Protein AF-A0AAV3Z1M2-F1 (afdb_monomer_lite)

Secondary structure (DSSP, 8-state):
-EE-TT-SSEEEEGGG--GGGEEEEE--EE-TTS-EE-PEEEEEEEE-SS-EEEEEEEEETT-SSSEEE-S-TTSPPTTS----

Structure (mmCIF, N/CA/C/O backbone):
data_AF-A0AAV3Z1M2-F1
#
_entry.id   AF-A0AAV3Z1M2-F1
#
loop_
_atom_site.group_PDB
_atom_site.id
_atom_site.type_symbol
_atom_site.label_atom_id
_atom_site.label_alt_id
_atom_site.label_comp_id
_atom_site.label_asym_id
_atom_site.label_entity_id
_atom_site.label_seq_id
_atom_site.pdbx_PDB_ins_code
_atom_site.Cartn_x
_atom_site.Cartn_y
_atom_site.Cartn_z
_atom_site.occupancy
_atom_site.B_iso_or_equiv
_atom_site.auth_seq_id
_atom_site.auth_comp_id
_atom_site.auth_asym_id
_atom_site.auth_atom_id
_atom_site.pdbx_PDB_model_num
ATOM 1 N N . MET A 1 1 ? 6.107 -8.392 0.013 1.00 82.50 1 MET A N 1
ATOM 2 C CA . MET A 1 1 ? 5.755 -7.385 -1.010 1.00 82.50 1 MET A CA 1
ATOM 3 C C . MET A 1 1 ? 5.202 -8.097 -2.233 1.00 82.50 1 MET A C 1
ATOM 5 O O . MET A 1 1 ? 5.811 -9.073 -2.658 1.00 82.50 1 MET A O 1
ATOM 9 N N . LEU A 1 2 ? 4.094 -7.609 -2.785 1.00 89.50 2 LEU A N 1
ATOM 10 C CA . LEU A 1 2 ? 3.513 -8.055 -4.053 1.00 89.50 2 LEU A CA 1
ATOM 11 C C . LEU A 1 2 ? 3.568 -6.914 -5.080 1.00 89.50 2 LEU A C 1
ATOM 13 O O . LEU A 1 2 ? 3.273 -5.775 -4.730 1.00 89.50 2 LEU A O 1
ATOM 17 N N . ARG A 1 3 ? 3.919 -7.208 -6.337 1.00 86.62 3 ARG A N 1
ATOM 18 C CA . ARG A 1 3 ? 3.704 -6.292 -7.470 1.00 86.62 3 ARG A CA 1
ATOM 19 C C . ARG A 1 3 ? 2.379 -6.652 -8.126 1.00 86.62 3 ARG A C 1
ATOM 21 O O . ARG A 1 3 ? 2.201 -7.803 -8.515 1.00 86.62 3 ARG A O 1
ATOM 28 N N . ASP A 1 4 ? 1.486 -5.682 -8.253 1.00 87.69 4 ASP A N 1
ATOM 29 C CA . ASP A 1 4 ? 0.167 -5.883 -8.845 1.00 87.69 4 ASP A CA 1
ATOM 30 C C . ASP A 1 4 ? -0.122 -4.805 -9.889 1.00 87.69 4 ASP A C 1
ATOM 32 O O . ASP A 1 4 ? -0.552 -3.702 -9.571 1.00 87.69 4 ASP A O 1
ATOM 36 N N . THR A 1 5 ? 0.080 -5.132 -11.165 1.00 83.94 5 THR A N 1
ATOM 37 C CA . THR A 1 5 ? -0.216 -4.222 -12.284 1.00 83.94 5 THR A CA 1
ATOM 38 C C . THR A 1 5 ? -1.702 -3.884 -12.426 1.00 83.94 5 THR A C 1
ATOM 40 O O . THR A 1 5 ? -2.042 -3.008 -13.217 1.00 83.94 5 THR A O 1
ATOM 43 N N . GLY A 1 6 ? -2.594 -4.592 -11.724 1.00 85.00 6 GLY A N 1
ATOM 44 C CA . GLY A 1 6 ? -4.020 -4.277 -11.652 1.00 85.00 6 GLY A CA 1
ATOM 45 C C . GLY A 1 6 ? -4.367 -3.202 -10.617 1.00 85.00 6 GLY A C 1
ATOM 46 O O . GLY A 1 6 ? -5.503 -2.734 -10.597 1.00 85.00 6 GLY A O 1
ATOM 47 N N . CYS A 1 7 ? -3.410 -2.794 -9.779 1.00 86.94 7 CYS A N 1
ATOM 48 C CA . CYS A 1 7 ? -3.555 -1.729 -8.793 1.00 86.94 7 CYS A CA 1
ATOM 49 C C . CYS A 1 7 ? -2.846 -0.451 -9.280 1.00 86.94 7 CYS A C 1
ATOM 51 O O . CYS A 1 7 ? -1.783 -0.529 -9.891 1.00 86.94 7 CYS A O 1
ATOM 53 N N . GLU A 1 8 ? -3.392 0.735 -9.002 1.00 85.19 8 GLU A N 1
ATOM 54 C CA . GLU A 1 8 ? -2.783 2.021 -9.405 1.00 85.19 8 GLU A CA 1
ATOM 55 C C . GLU A 1 8 ? -1.924 2.679 -8.308 1.00 85.19 8 GLU A C 1
ATOM 57 O O . GLU A 1 8 ? -1.219 3.644 -8.581 1.00 85.19 8 GLU A O 1
ATOM 62 N N . GLY A 1 9 ? -1.936 2.169 -7.073 1.00 87.81 9 GLY A N 1
ATOM 63 C CA . GLY A 1 9 ? -1.258 2.800 -5.932 1.00 87.81 9 GLY A CA 1
ATOM 64 C C . GLY A 1 9 ? -0.471 1.825 -5.064 1.00 87.81 9 GLY A C 1
ATOM 65 O O . GLY A 1 9 ? -0.316 0.653 -5.407 1.00 87.81 9 GLY A O 1
ATOM 66 N N . ILE A 1 10 ? 0.028 2.307 -3.925 1.00 91.88 10 ILE A N 1
ATOM 67 C CA . ILE A 1 10 ? 0.603 1.447 -2.890 1.00 91.88 10 ILE A CA 1
ATOM 68 C C . ILE A 1 10 ? -0.465 1.195 -1.829 1.00 91.88 10 ILE A C 1
ATOM 70 O O . ILE A 1 10 ? -1.173 2.103 -1.390 1.00 91.88 10 ILE A O 1
ATOM 74 N N . VAL A 1 11 ? -0.574 -0.063 -1.420 1.00 93.69 11 VAL A N 1
ATOM 75 C CA . VAL A 1 11 ? -1.415 -0.485 -0.301 1.00 93.69 11 VAL A CA 1
ATOM 76 C C . VAL A 1 11 ? -0.524 -1.108 0.757 1.00 93.69 11 VAL A C 1
ATOM 78 O O . VAL A 1 11 ? 0.337 -1.933 0.446 1.00 93.69 11 VAL A O 1
ATOM 81 N N . VAL A 1 12 ? -0.755 -0.733 2.007 1.00 95.06 12 VAL A N 1
ATOM 82 C CA . VAL A 1 12 ? -0.046 -1.233 3.180 1.00 95.06 12 VAL A CA 1
ATOM 83 C C . VAL A 1 12 ? -1.036 -1.970 4.069 1.00 95.06 12 VAL A C 1
ATOM 85 O O . VAL A 1 12 ? -2.167 -1.520 4.263 1.00 95.06 12 VAL A O 1
ATOM 88 N N . CYS A 1 13 ? -0.611 -3.111 4.603 1.00 94.69 13 CYS A N 1
ATOM 89 C CA . CYS A 1 13 ? -1.385 -3.850 5.586 1.00 94.69 13 CYS A CA 1
ATOM 90 C C . CYS A 1 13 ? -1.461 -3.068 6.905 1.00 94.69 13 CYS A C 1
ATOM 92 O O . CYS A 1 13 ? -0.433 -2.653 7.440 1.00 94.69 13 CYS A O 1
ATOM 94 N N . GLU A 1 14 ? -2.667 -2.929 7.456 1.00 94.12 14 GLU A N 1
ATOM 95 C CA . GLU A 1 14 ? -2.916 -2.228 8.724 1.00 94.12 14 GLU A CA 1
ATOM 96 C C . GLU A 1 14 ? -2.090 -2.774 9.896 1.00 94.12 14 GLU A C 1
ATOM 98 O O . GLU A 1 14 ? -1.635 -2.010 10.738 1.00 94.12 14 GLU A O 1
ATOM 103 N N . GLY A 1 15 ? -1.782 -4.077 9.910 1.00 92.06 15 GLY A N 1
ATOM 104 C CA . GLY A 1 15 ? -0.927 -4.683 10.939 1.00 92.06 15 GLY A CA 1
ATOM 105 C C . GLY A 1 15 ? 0.511 -4.141 10.992 1.00 92.06 15 GLY A C 1
ATOM 106 O O . GLY A 1 15 ? 1.247 -4.470 11.920 1.00 92.06 15 GLY A O 1
ATOM 107 N N . LEU A 1 16 ? 0.920 -3.332 10.008 1.00 90.62 16 LEU A N 1
ATOM 108 C CA . LEU A 1 16 ? 2.226 -2.667 9.929 1.00 90.62 16 LEU A CA 1
ATOM 109 C C . LEU A 1 16 ? 2.147 -1.153 10.165 1.00 90.62 16 LEU A C 1
ATOM 111 O O . LEU A 1 16 ? 3.154 -0.460 10.008 1.00 90.62 16 LEU A O 1
ATOM 115 N N . VAL A 1 17 ? 0.963 -0.641 10.496 1.00 94.88 17 VAL A N 1
ATOM 116 C CA . VAL A 1 17 ? 0.685 0.783 10.655 1.00 94.88 17 VAL A CA 1
ATOM 117 C C . VAL A 1 17 ? 0.259 1.042 12.095 1.00 94.88 17 VAL A C 1
ATOM 119 O O . VAL A 1 17 ? -0.706 0.470 12.592 1.00 94.88 17 VAL A O 1
ATOM 122 N N . GLU A 1 18 ? 0.980 1.922 12.782 1.00 95.81 18 GLU A N 1
ATOM 123 C CA . GLU A 1 18 ? 0.562 2.424 14.089 1.00 95.81 18 GLU A CA 1
ATOM 124 C C . GLU A 1 18 ? -0.539 3.481 13.932 1.00 95.81 18 GLU A C 1
ATOM 126 O O . GLU A 1 18 ? -0.556 4.237 12.962 1.00 95.81 18 GLU A O 1
ATOM 131 N N . GLU A 1 19 ? -1.418 3.612 14.927 1.00 95.44 19 GLU A N 1
ATOM 132 C CA . GLU A 1 19 ? -2.526 4.583 14.903 1.00 95.44 19 GLU A CA 1
ATOM 133 C C . GLU A 1 19 ? -2.040 6.025 14.667 1.00 95.44 19 GLU A C 1
ATOM 135 O O . GLU A 1 19 ? -2.657 6.788 13.932 1.00 95.44 19 GLU A O 1
ATOM 140 N N . ILE A 1 20 ? -0.872 6.387 15.209 1.00 97.06 20 ILE A N 1
ATOM 141 C CA . ILE A 1 20 ? -0.263 7.713 15.023 1.00 97.06 20 ILE A CA 1
ATOM 142 C C . ILE A 1 20 ? 0.176 7.993 13.574 1.00 97.06 20 ILE A C 1
ATOM 144 O O . ILE A 1 20 ? 0.433 9.141 13.213 1.00 97.06 20 ILE A O 1
ATOM 148 N N . GLN A 1 21 ? 0.302 6.955 12.746 1.00 97.31 21 GLN A N 1
ATOM 149 C CA . GLN A 1 21 ? 0.678 7.075 11.340 1.00 97.31 21 GLN A CA 1
ATOM 150 C C . GLN A 1 21 ? -0.531 7.304 10.430 1.00 97.31 21 GLN A C 1
ATOM 152 O O . GLN A 1 21 ? -0.343 7.682 9.273 1.00 97.31 21 GLN A O 1
ATOM 157 N N . LEU A 1 22 ? -1.750 7.086 10.921 1.00 97.31 22 LEU A N 1
ATOM 158 C CA . LEU A 1 22 ? -2.986 7.342 10.189 1.00 97.31 22 LEU A CA 1
ATOM 159 C C . LEU A 1 22 ? -3.219 8.856 10.038 1.00 97.31 22 LEU A C 1
ATOM 161 O O . LEU A 1 22 ? -2.902 9.642 10.934 1.00 97.31 22 LEU A O 1
ATOM 165 N N . THR A 1 23 ? -3.695 9.297 8.869 1.00 97.44 23 THR A N 1
ATOM 166 C CA . THR A 1 23 ? -3.717 10.734 8.522 1.00 97.44 23 THR A CA 1
ATOM 167 C C . THR A 1 23 ? -5.075 11.414 8.649 1.00 97.44 23 THR A C 1
ATOM 169 O O . THR A 1 23 ? -5.157 12.627 8.473 1.00 97.44 23 THR A O 1
ATOM 172 N N . GLY A 1 24 ? -6.138 10.660 8.892 1.00 96.75 24 GLY A N 1
ATOM 173 C CA . GLY A 1 24 ? -7.538 11.069 8.788 1.00 96.75 24 GLY A CA 1
ATOM 174 C C . GLY A 1 24 ? -8.054 11.187 7.350 1.00 96.75 24 GLY A C 1
ATOM 175 O O . GLY A 1 24 ? -9.246 11.421 7.148 1.00 96.75 24 GLY A O 1
ATOM 176 N N . ASP A 1 25 ? -7.186 11.040 6.341 1.00 96.81 25 ASP A N 1
ATOM 177 C CA . ASP A 1 25 ? -7.553 11.213 4.933 1.00 96.81 25 ASP A CA 1
ATOM 178 C C . ASP A 1 25 ? -7.913 9.862 4.316 1.00 96.81 25 ASP A C 1
ATOM 180 O O . ASP A 1 25 ? -7.072 8.969 4.260 1.00 96.81 25 ASP A O 1
ATOM 184 N N . SER A 1 26 ? -9.113 9.723 3.756 1.00 95.75 26 SER A N 1
ATOM 185 C CA . SER A 1 26 ? -9.508 8.512 3.023 1.00 95.75 26 SER A CA 1
ATOM 186 C C . SER A 1 26 ? -9.468 8.708 1.509 1.00 95.75 26 SER A C 1
ATOM 188 O O . SER A 1 26 ? -9.575 9.823 0.992 1.00 95.75 26 SER A O 1
ATOM 190 N N . CYS A 1 27 ? -9.350 7.607 0.770 1.00 92.12 27 CYS A N 1
ATOM 191 C CA . CYS A 1 27 ? -9.526 7.586 -0.682 1.00 92.12 27 CYS A CA 1
ATOM 192 C C . CYS A 1 27 ? -10.497 6.476 -1.068 1.00 92.12 27 CYS A C 1
ATOM 194 O O . CYS A 1 27 ? -10.499 5.414 -0.453 1.00 92.12 27 CYS A O 1
ATOM 196 N N . LEU A 1 28 ? -11.313 6.712 -2.096 1.00 93.69 28 LEU A N 1
ATOM 197 C CA . LEU A 1 28 ? -12.173 5.671 -2.645 1.00 93.69 28 LEU A CA 1
ATOM 198 C C . LEU A 1 28 ? -11.307 4.622 -3.346 1.00 93.69 28 LEU A C 1
ATOM 200 O O . LEU A 1 28 ? -10.562 4.957 -4.266 1.00 93.69 28 LEU A O 1
ATOM 204 N N . LEU A 1 29 ? -11.441 3.367 -2.928 1.00 90.81 29 LEU A N 1
ATOM 205 C CA . LEU A 1 29 ? -10.861 2.208 -3.591 1.00 90.81 29 LEU A CA 1
ATOM 206 C C . LEU A 1 29 ? -11.989 1.311 -4.096 1.00 90.81 29 LEU A C 1
ATOM 208 O O . LEU A 1 29 ? -12.895 0.948 -3.343 1.00 90.81 29 LEU A O 1
ATOM 212 N N . ILE A 1 30 ? -11.915 0.949 -5.375 1.00 92.31 30 ILE A N 1
ATOM 213 C CA . ILE A 1 30 ? -12.829 -0.003 -6.001 1.00 92.31 30 ILE A CA 1
ATOM 214 C C . ILE A 1 30 ? -12.083 -1.318 -6.202 1.00 92.31 30 ILE A C 1
ATOM 216 O O . ILE A 1 30 ? -11.140 -1.392 -6.987 1.00 92.31 30 ILE A O 1
ATOM 220 N N . SER A 1 31 ? -12.517 -2.345 -5.485 1.00 88.56 31 SER A N 1
ATOM 221 C CA . SER A 1 31 ? -11.964 -3.694 -5.559 1.00 88.56 31 SER A CA 1
ATOM 222 C C . SER A 1 31 ? -12.447 -4.436 -6.812 1.00 88.56 31 SER A C 1
ATOM 224 O O . SER A 1 31 ? -13.446 -4.074 -7.438 1.00 88.56 31 SER A O 1
ATOM 226 N N . ILE A 1 32 ? -11.752 -5.517 -7.180 1.00 90.00 32 ILE A N 1
ATOM 227 C CA . ILE A 1 32 ? -12.049 -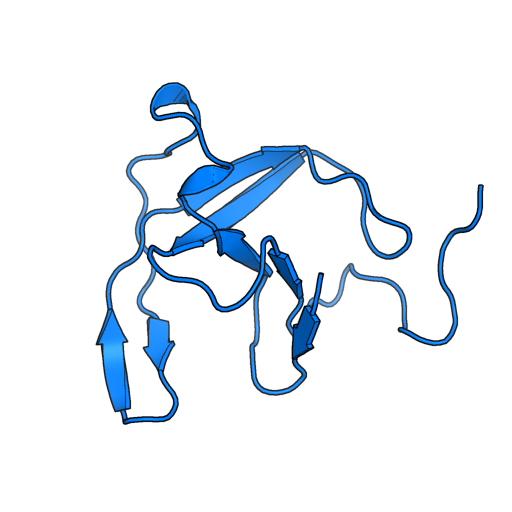6.324 -8.381 1.00 90.00 32 ILE A CA 1
ATOM 228 C C . ILE A 1 32 ? -13.456 -6.948 -8.379 1.00 90.00 32 ILE A C 1
ATOM 230 O O . ILE A 1 32 ? -14.053 -7.168 -9.433 1.00 90.00 32 ILE A O 1
ATOM 234 N N . ASP A 1 33 ? -14.015 -7.199 -7.199 1.00 93.00 33 ASP A N 1
ATOM 235 C CA . ASP A 1 33 ? -15.380 -7.689 -6.994 1.00 93.00 33 ASP A CA 1
ATOM 236 C C . ASP A 1 33 ? -16.444 -6.576 -7.081 1.00 93.00 33 ASP A C 1
ATOM 238 O O . ASP A 1 33 ? -17.630 -6.839 -6.880 1.00 93.00 33 ASP A O 1
ATOM 242 N N . LYS A 1 34 ? -16.033 -5.349 -7.439 1.00 93.62 34 LYS A N 1
ATOM 243 C CA . LYS A 1 34 ? -16.829 -4.110 -7.487 1.00 93.62 34 LYS A CA 1
ATOM 244 C C . LYS A 1 34 ? -17.230 -3.566 -6.117 1.00 93.62 34 LYS A C 1
ATOM 246 O O . LYS A 1 34 ? -18.042 -2.641 -6.056 1.00 93.62 34 LYS A O 1
ATOM 251 N N . THR A 1 35 ? -16.666 -4.091 -5.034 1.00 93.19 35 THR A N 1
ATOM 252 C CA . THR A 1 35 ? -16.855 -3.511 -3.707 1.00 93.19 35 THR A CA 1
ATOM 253 C C . THR A 1 35 ? -16.127 -2.171 -3.627 1.00 93.19 35 THR A C 1
ATOM 255 O O . THR A 1 35 ? -14.980 -2.042 -4.054 1.00 93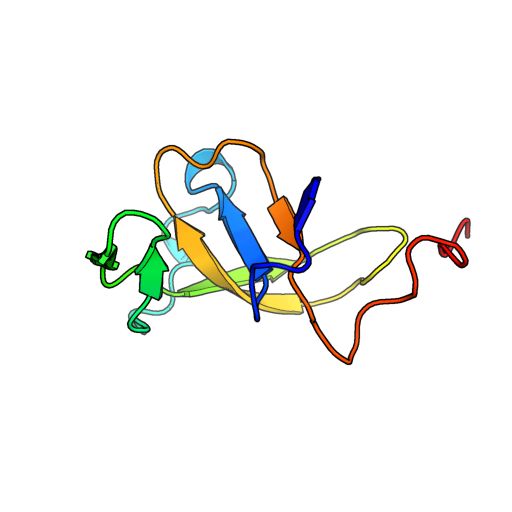.19 35 THR A O 1
ATOM 258 N N . ALA A 1 36 ? -16.805 -1.161 -3.085 1.00 94.31 36 ALA A N 1
ATOM 259 C CA . ALA A 1 36 ? -16.237 0.154 -2.825 1.00 94.31 36 ALA A CA 1
ATOM 260 C C . ALA A 1 36 ? -15.900 0.281 -1.338 1.00 94.31 36 ALA A C 1
ATOM 262 O O . ALA A 1 36 ? -16.777 0.116 -0.490 1.00 94.31 36 ALA A O 1
ATOM 263 N N . VAL A 1 37 ? -14.647 0.598 -1.030 1.00 92.62 37 VAL A N 1
ATOM 264 C CA . VAL A 1 37 ? -14.173 0.837 0.338 1.00 92.62 37 VAL A CA 1
ATOM 265 C C . VAL A 1 37 ? -13.497 2.204 0.432 1.00 92.62 37 VAL A C 1
ATOM 267 O O . VAL A 1 37 ? -13.024 2.747 -0.567 1.00 92.62 37 VAL A O 1
ATOM 270 N N . LEU A 1 38 ? -13.483 2.781 1.636 1.00 95.25 38 LEU A N 1
ATOM 271 C CA . LEU A 1 38 ? -12.854 4.072 1.939 1.00 95.25 38 LEU A CA 1
ATOM 272 C C . LEU A 1 38 ? -11.727 3.887 2.964 1.00 95.25 38 LEU A C 1
ATOM 274 O O . LEU A 1 38 ? -11.869 4.327 4.105 1.00 95.25 38 LEU A O 1
ATOM 278 N N . PRO A 1 39 ? -10.630 3.204 2.596 1.00 95.25 39 PRO A N 1
ATOM 279 C CA . PRO A 1 39 ? -9.485 3.068 3.476 1.00 95.25 39 PRO A CA 1
ATOM 280 C C . PRO A 1 39 ? -8.868 4.430 3.777 1.00 95.25 39 PRO A C 1
ATOM 282 O O . PRO A 1 39 ? -8.822 5.329 2.928 1.00 95.25 39 PRO A O 1
ATOM 285 N N . GLU A 1 40 ? -8.384 4.559 5.004 1.00 97.06 40 GLU A N 1
ATOM 286 C CA . GLU A 1 40 ? -7.592 5.697 5.437 1.00 97.06 40 GLU A CA 1
ATOM 287 C C . GLU A 1 40 ? -6.174 5.601 4.870 1.00 97.06 40 GLU A C 1
ATOM 289 O O . GLU A 1 40 ? -5.657 4.520 4.584 1.00 97.06 40 GLU A O 1
ATOM 294 N N . LYS A 1 41 ? -5.532 6.747 4.676 1.00 97.12 41 LYS A N 1
ATOM 295 C CA . LYS A 1 41 ? -4.125 6.823 4.316 1.00 97.12 41 LYS A CA 1
ATOM 296 C C . LYS A 1 41 ? -3.266 6.798 5.569 1.00 97.12 41 LYS A C 1
ATOM 298 O O . LYS A 1 41 ? -3.628 7.320 6.620 1.00 97.12 41 LYS A O 1
ATOM 303 N N . SER A 1 42 ? -2.082 6.233 5.416 1.00 97.00 42 SER A N 1
ATOM 304 C CA . SER A 1 42 ? -1.055 6.182 6.445 1.00 97.00 42 SER A CA 1
ATOM 305 C C . SER A 1 42 ? 0.242 6.797 5.937 1.00 97.00 42 SER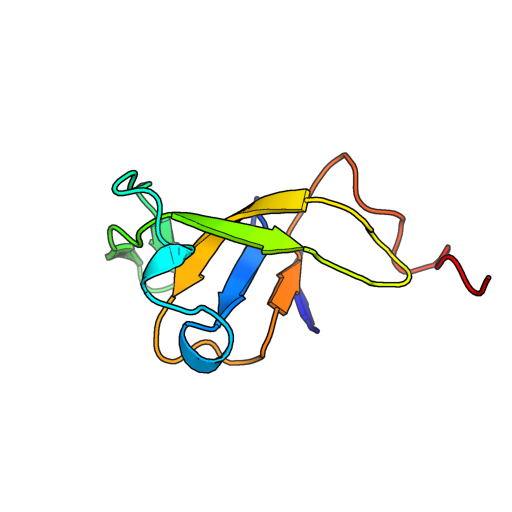 A C 1
ATOM 307 O O . SER A 1 42 ? 0.578 6.691 4.756 1.00 97.00 42 SER A O 1
ATOM 309 N N . VAL A 1 43 ? 0.978 7.458 6.828 1.00 97.06 43 VAL A N 1
ATOM 310 C CA . VAL A 1 43 ? 2.355 7.888 6.582 1.00 97.06 43 VAL A CA 1
ATOM 311 C C . VAL A 1 43 ? 3.283 6.743 6.961 1.00 97.06 43 VAL A C 1
ATOM 313 O O . VAL A 1 43 ? 3.518 6.471 8.140 1.00 97.06 43 VAL A O 1
ATOM 316 N N . ILE A 1 44 ? 3.857 6.099 5.953 1.00 93.75 44 ILE A N 1
ATOM 317 C CA . ILE A 1 44 ? 4.816 5.013 6.142 1.00 93.75 44 ILE A CA 1
ATOM 318 C C . ILE A 1 44 ? 6.202 5.424 5.665 1.00 93.75 44 ILE A C 1
ATOM 320 O O . ILE A 1 44 ? 6.349 6.241 4.756 1.00 93.75 44 ILE A O 1
ATOM 324 N N . ASN A 1 45 ? 7.232 4.841 6.275 1.00 93.94 45 ASN A N 1
ATOM 325 C CA . ASN A 1 45 ? 8.591 4.902 5.757 1.00 93.94 45 ASN A CA 1
ATOM 326 C C . ASN A 1 45 ? 8.915 3.569 5.088 1.00 93.94 45 ASN A C 1
ATOM 328 O O . ASN A 1 45 ? 9.203 2.577 5.758 1.00 93.94 45 ASN A O 1
ATOM 332 N N . LEU A 1 46 ? 8.834 3.545 3.764 1.00 90.50 46 LEU A N 1
ATOM 333 C CA . LEU A 1 46 ? 9.053 2.340 2.989 1.00 90.50 46 LEU A CA 1
ATOM 334 C C . LEU A 1 46 ? 10.540 2.184 2.704 1.00 90.50 46 LEU A C 1
ATOM 336 O O . LEU A 1 46 ? 11.201 3.115 2.245 1.00 90.50 46 LEU A O 1
ATOM 340 N N . LYS A 1 47 ? 11.068 0.988 2.954 1.00 90.62 47 LYS A N 1
ATOM 341 C CA . LYS A 1 47 ? 12.417 0.613 2.542 1.00 90.62 47 LYS A CA 1
ATOM 342 C C . LYS A 1 47 ? 12.331 -0.636 1.688 1.00 90.62 47 LYS A C 1
ATOM 344 O O . LYS A 1 47 ? 12.092 -1.727 2.200 1.00 90.62 47 LYS A O 1
ATOM 349 N N . SER A 1 48 ? 12.508 -0.470 0.384 1.00 88.56 48 SER A N 1
ATOM 350 C CA . SER A 1 48 ? 12.499 -1.583 -0.553 1.00 88.56 48 SER A CA 1
ATOM 351 C C . SER A 1 48 ? 13.439 -1.344 -1.735 1.00 88.56 48 SER A C 1
ATOM 353 O O . SER A 1 48 ? 13.692 -0.186 -2.072 1.00 88.56 48 SER A O 1
ATOM 355 N N . PRO A 1 49 ? 13.877 -2.413 -2.425 1.00 90.25 49 PRO A N 1
ATOM 356 C CA . PRO A 1 49 ? 14.663 -2.296 -3.653 1.00 90.25 49 PRO A CA 1
ATOM 357 C C . PRO A 1 49 ? 13.995 -1.472 -4.762 1.00 90.25 49 PRO A C 1
ATOM 359 O O . PRO A 1 49 ? 14.671 -0.988 -5.659 1.00 90.25 49 PRO A O 1
ATOM 362 N N . TYR A 1 50 ? 12.669 -1.313 -4.741 1.00 88.56 50 TYR A N 1
ATOM 363 C CA . TYR A 1 50 ? 11.941 -0.648 -5.827 1.00 88.56 50 TYR A CA 1
ATOM 364 C C . TYR A 1 50 ? 11.575 0.796 -5.512 1.00 88.56 50 TYR A C 1
ATOM 366 O O . TYR A 1 50 ? 11.390 1.600 -6.421 1.00 88.56 50 TYR A O 1
ATOM 374 N N . LEU A 1 51 ? 11.443 1.120 -4.231 1.00 89.56 51 LEU A N 1
ATOM 375 C CA . LEU A 1 51 ? 11.102 2.451 -3.761 1.00 89.56 51 LEU A CA 1
ATOM 376 C C . LEU A 1 51 ? 11.487 2.581 -2.290 1.00 89.56 51 LEU A C 1
ATOM 378 O O . LEU A 1 51 ? 11.198 1.693 -1.479 1.00 89.56 51 LEU A O 1
ATOM 382 N N . CYS A 1 52 ? 12.113 3.703 -1.956 1.00 92.12 52 CYS A N 1
ATOM 383 C CA . CYS A 1 52 ? 12.473 4.061 -0.594 1.00 92.12 52 CYS A CA 1
ATOM 384 C C . CYS A 1 52 ? 11.989 5.474 -0.266 1.00 92.12 52 CYS A C 1
ATOM 386 O O . CYS A 1 52 ? 12.010 6.352 -1.127 1.00 92.12 52 CYS A O 1
ATOM 388 N N . GLY A 1 53 ? 11.619 5.698 0.993 1.00 93.06 53 GLY A N 1
ATOM 389 C CA . GLY A 1 53 ? 11.284 7.016 1.526 1.00 93.06 53 GLY A CA 1
ATOM 390 C C . GLY A 1 53 ? 9.965 7.048 2.289 1.00 93.06 53 GLY A C 1
ATOM 391 O O . GLY A 1 53 ? 9.272 6.040 2.432 1.00 93.06 53 GLY A O 1
ATOM 392 N N . GLN A 1 54 ? 9.626 8.240 2.777 1.00 94.38 54 GLN A N 1
ATOM 393 C CA . GLN A 1 54 ? 8.350 8.498 3.431 1.00 94.38 54 GLN A CA 1
ATOM 394 C C . GLN A 1 54 ? 7.269 8.797 2.387 1.00 94.38 54 GLN A C 1
ATOM 396 O O . GLN A 1 54 ? 7.482 9.611 1.490 1.00 94.38 54 GLN A O 1
ATOM 401 N N . MET A 1 55 ? 6.108 8.163 2.523 1.00 92.81 55 MET A N 1
ATOM 402 C CA . MET A 1 55 ? 4.993 8.285 1.583 1.00 92.81 55 MET A CA 1
ATOM 403 C C . MET A 1 55 ? 3.642 8.146 2.286 1.00 92.81 55 MET A C 1
ATOM 405 O O . MET A 1 55 ? 3.572 7.640 3.407 1.00 92.81 55 MET A O 1
ATOM 409 N N . LYS A 1 56 ? 2.586 8.644 1.632 1.00 94.81 56 LYS A N 1
ATOM 410 C CA . LYS A 1 56 ? 1.201 8.614 2.118 1.00 94.81 56 LYS A CA 1
ATOM 411 C C . LYS A 1 56 ? 0.393 7.631 1.286 1.00 94.81 56 LYS A C 1
ATOM 413 O O . LYS A 1 56 ? -0.014 7.977 0.181 1.00 94.81 56 LYS A O 1
ATOM 418 N N . GLU A 1 57 ? 0.122 6.458 1.834 1.00 94.88 57 GLU A N 1
ATOM 419 C CA . GLU A 1 57 ? -0.421 5.331 1.068 1.00 94.88 57 GLU A CA 1
ATOM 420 C C . GLU A 1 57 ? -1.632 4.708 1.754 1.00 94.88 57 GLU A C 1
ATOM 422 O O . GLU A 1 57 ? -1.849 4.908 2.951 1.00 94.88 57 GLU A O 1
ATOM 427 N N . LEU A 1 58 ? -2.449 3.978 0.989 1.00 95.62 58 LEU A N 1
ATOM 428 C CA . LEU A 1 58 ? -3.679 3.384 1.508 1.00 95.62 58 LEU A CA 1
ATOM 429 C C . LEU A 1 58 ? -3.364 2.309 2.549 1.00 95.62 58 LEU A C 1
ATOM 431 O O . LEU A 1 58 ? -2.560 1.414 2.299 1.00 95.62 58 LEU A O 1
ATOM 435 N N . CYS A 1 59 ? -4.035 2.384 3.693 1.00 96.25 59 CYS A N 1
ATOM 436 C CA . CYS A 1 59 ? -3.981 1.394 4.756 1.00 96.25 59 CYS A CA 1
ATOM 437 C C . CYS A 1 59 ? -5.229 0.510 4.676 1.00 96.25 59 CYS A C 1
ATOM 439 O O . CYS A 1 59 ? -6.352 1.013 4.737 1.00 96.25 59 CYS A O 1
ATOM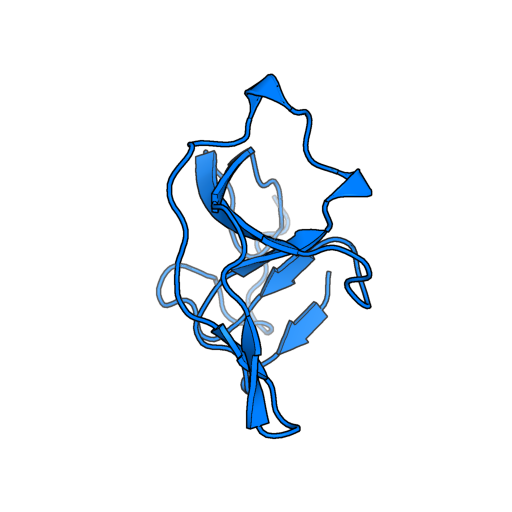 441 N N . ILE A 1 60 ? -5.046 -0.796 4.488 1.00 93.94 60 ILE A N 1
ATOM 442 C CA . ILE A 1 60 ? -6.150 -1.746 4.315 1.00 93.94 60 ILE A CA 1
ATOM 443 C C . ILE A 1 60 ? -6.010 -2.898 5.310 1.00 93.94 60 ILE A C 1
ATOM 445 O O . ILE A 1 60 ? -4.928 -3.470 5.476 1.00 93.94 60 ILE A O 1
ATOM 449 N N . SER A 1 61 ? -7.130 -3.254 5.938 1.00 90.12 61 SER A N 1
ATOM 450 C CA . SER A 1 61 ? -7.267 -4.451 6.763 1.00 90.12 61 SER A CA 1
ATOM 451 C C . SER A 1 61 ? -7.296 -5.711 5.890 1.00 90.12 61 SER A C 1
ATOM 453 O O . SER A 1 61 ? -7.785 -5.683 4.763 1.00 90.12 61 SER A O 1
ATOM 455 N N . ASP A 1 62 ? -6.810 -6.842 6.403 1.00 85.44 62 ASP A N 1
ATOM 456 C CA . ASP A 1 62 ? -6.854 -8.140 5.701 1.00 85.44 62 ASP A CA 1
ATOM 457 C C . ASP A 1 62 ? -6.172 -8.154 4.315 1.00 85.44 62 ASP A C 1
ATOM 459 O O . ASP A 1 62 ? -6.525 -8.938 3.429 1.00 85.44 62 ASP A O 1
ATOM 463 N N . ALA A 1 63 ? -5.167 -7.298 4.106 1.00 87.38 63 ALA A N 1
ATOM 464 C CA . ALA A 1 63 ? -4.372 -7.325 2.885 1.00 87.38 63 ALA A CA 1
ATOM 465 C C . ALA A 1 63 ? -3.655 -8.681 2.727 1.00 87.38 63 ALA A C 1
ATOM 467 O O . ALA A 1 63 ? -3.077 -9.220 3.670 1.00 87.38 63 ALA A O 1
ATOM 468 N N . ILE A 1 64 ? -3.629 -9.216 1.500 1.00 87.50 64 ILE A N 1
ATOM 469 C CA . ILE A 1 64 ? -3.007 -10.520 1.185 1.00 87.50 64 ILE A CA 1
ATOM 470 C C . ILE A 1 64 ? -1.488 -10.557 1.414 1.00 87.50 64 ILE A C 1
ATOM 472 O O . ILE A 1 64 ? -0.878 -11.626 1.410 1.00 87.50 64 ILE A O 1
ATOM 476 N N . CYS A 1 65 ? -0.863 -9.392 1.567 1.00 89.25 65 CYS A N 1
ATOM 477 C CA . CYS A 1 65 ? 0.538 -9.245 1.913 1.00 89.25 65 CYS A CA 1
ATOM 478 C C . CYS A 1 65 ? 0.782 -7.892 2.587 1.00 89.25 65 CYS A C 1
ATOM 480 O O . CYS A 1 65 ? -0.025 -6.975 2.464 1.00 89.25 65 CYS A O 1
ATOM 482 N N . ASP A 1 66 ? 1.954 -7.760 3.199 1.00 91.38 66 ASP A N 1
ATOM 483 C CA . ASP A 1 66 ? 2.419 -6.561 3.903 1.00 91.38 66 ASP A CA 1
ATOM 484 C C . ASP A 1 66 ? 2.326 -5.259 3.095 1.00 91.38 66 ASP A C 1
ATOM 486 O O . ASP A 1 66 ? 1.881 -4.234 3.605 1.00 91.38 66 ASP A O 1
ATOM 490 N N . VAL A 1 67 ? 2.777 -5.295 1.836 1.00 92.00 67 VAL A N 1
ATOM 491 C CA . VAL A 1 67 ? 2.811 -4.135 0.936 1.00 92.00 67 VAL A CA 1
ATOM 492 C C . VAL A 1 67 ? 2.526 -4.594 -0.487 1.00 92.00 67 VAL A C 1
ATOM 494 O O . VAL A 1 67 ? 3.252 -5.447 -1.018 1.00 92.00 67 VAL A O 1
ATOM 497 N N . ILE A 1 68 ? 1.507 -4.005 -1.106 1.00 91.94 68 ILE A N 1
ATOM 498 C CA . ILE A 1 68 ? 1.171 -4.164 -2.521 1.00 91.94 68 ILE A CA 1
ATOM 499 C C . ILE A 1 68 ? 1.656 -2.917 -3.253 1.00 91.94 68 ILE A C 1
ATOM 501 O O . ILE A 1 68 ? 1.330 -1.797 -2.875 1.00 91.94 68 ILE A O 1
ATOM 505 N N . PHE A 1 69 ? 2.434 -3.125 -4.305 1.00 90.69 69 PHE A N 1
ATOM 506 C CA . PHE A 1 69 ? 2.918 -2.085 -5.198 1.00 90.69 69 PHE A CA 1
ATOM 507 C C . PHE A 1 69 ? 2.185 -2.175 -6.529 1.00 90.69 69 PHE A C 1
ATOM 509 O O . PHE A 1 69 ? 2.426 -3.099 -7.314 1.00 90.69 69 PHE A O 1
ATOM 516 N N . GLY A 1 70 ? 1.321 -1.198 -6.769 1.00 89.00 70 GLY A N 1
ATOM 517 C CA . GLY A 1 70 ? 0.660 -0.987 -8.042 1.00 89.00 70 GLY A CA 1
ATOM 518 C C . GLY A 1 70 ? 1.553 -0.369 -9.117 1.00 89.00 70 GLY A C 1
ATOM 519 O O . GLY A 1 70 ? 2.786 -0.325 -9.012 1.00 89.00 70 GLY A O 1
ATOM 520 N N . ASN A 1 71 ? 0.903 0.154 -10.153 1.00 86.44 71 ASN A N 1
ATOM 521 C CA . ASN A 1 71 ? 1.501 0.966 -11.208 1.00 86.44 71 ASN A CA 1
ATOM 522 C C . ASN A 1 71 ? 1.838 2.365 -10.685 1.00 86.44 71 ASN A C 1
ATOM 524 O O . ASN A 1 71 ? 1.161 3.347 -10.968 1.00 86.44 71 ASN A O 1
ATOM 528 N N . VAL A 1 72 ? 2.914 2.437 -9.913 1.00 85.69 72 VAL A N 1
ATOM 529 C CA . VAL A 1 72 ? 3.411 3.669 -9.305 1.00 85.69 72 VAL A CA 1
ATOM 530 C C . VAL A 1 72 ? 4.569 4.191 -10.148 1.00 85.69 72 VAL A C 1
ATOM 532 O O . VAL A 1 72 ? 5.608 3.538 -10.220 1.00 85.69 72 VAL A O 1
ATOM 535 N N . GLU A 1 73 ? 4.414 5.367 -10.764 1.00 82.94 73 GLU A N 1
ATOM 536 C CA . GLU A 1 73 ? 5.409 5.940 -11.696 1.00 82.94 73 GLU A CA 1
ATOM 537 C C . GLU A 1 73 ? 6.810 6.088 -11.085 1.00 82.94 73 GLU A C 1
ATOM 539 O O . GLU A 1 73 ? 7.813 5.971 -11.783 1.00 82.94 73 GLU A O 1
ATOM 544 N N . VAL A 1 74 ? 6.884 6.338 -9.775 1.00 85.00 74 VAL A N 1
ATOM 545 C CA . VAL A 1 74 ? 8.154 6.545 -9.066 1.00 85.00 74 VAL A CA 1
ATOM 546 C C . VAL A 1 74 ? 8.846 5.244 -8.649 1.00 85.00 74 VAL A C 1
ATOM 548 O O . VAL A 1 74 ? 9.990 5.287 -8.199 1.00 85.00 74 VAL A O 1
ATOM 551 N N . ALA A 1 75 ?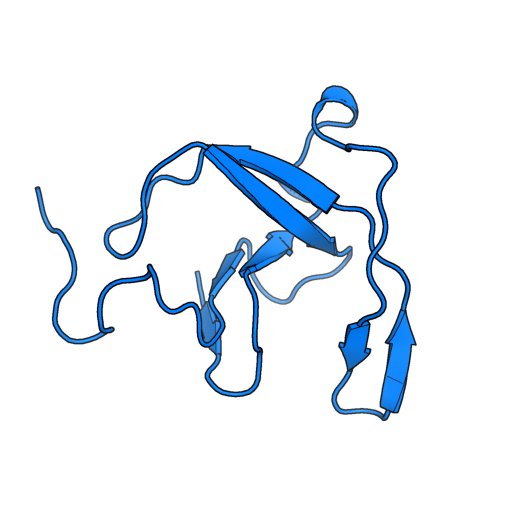 8.180 4.091 -8.764 1.00 86.62 75 ALA A N 1
ATOM 552 C CA . ALA A 1 75 ? 8.772 2.807 -8.407 1.00 86.62 75 ALA A CA 1
ATOM 553 C C . ALA A 1 75 ? 9.660 2.281 -9.544 1.00 86.62 75 ALA A C 1
ATOM 555 O O . ALA A 1 75 ? 9.283 2.316 -10.714 1.00 86.62 75 ALA A O 1
ATOM 556 N N . ARG A 1 76 ? 10.822 1.717 -9.197 1.00 87.19 76 ARG A N 1
ATOM 557 C CA . ARG A 1 76 ? 11.686 1.031 -10.166 1.00 87.19 76 ARG A CA 1
ATOM 558 C C . ARG A 1 76 ? 10.973 -0.171 -10.797 1.00 87.19 76 ARG A C 1
ATOM 560 O O . ARG A 1 76 ? 10.066 -0.771 -10.196 1.00 87.19 76 ARG A O 1
ATOM 567 N N . SER A 1 77 ? 11.422 -0.523 -12.004 1.00 83.88 77 SER A N 1
ATOM 568 C CA . SER A 1 77 ? 10.953 -1.704 -12.735 1.00 83.88 77 SER A CA 1
ATOM 569 C C . SER A 1 77 ? 11.236 -2.980 -11.937 1.00 83.88 77 SER A C 1
ATOM 571 O O . SER A 1 77 ? 12.276 -3.052 -11.277 1.00 83.88 77 SER A O 1
ATOM 573 N N . PRO A 1 78 ? 10.374 -4.012 -12.005 1.00 81.94 78 PRO A N 1
ATOM 574 C CA . PRO A 1 78 ? 10.659 -5.313 -11.399 1.00 81.94 78 PRO A CA 1
ATOM 575 C C . PRO A 1 78 ? 11.997 -5.923 -11.850 1.00 81.94 78 PRO A C 1
ATOM 577 O O . PRO A 1 78 ? 12.630 -6.646 -11.088 1.00 81.94 78 PRO A O 1
ATOM 580 N N . GLU A 1 79 ? 12.436 -5.617 -13.072 1.00 87.75 79 GLU A N 1
ATOM 581 C CA . GLU A 1 79 ? 13.685 -6.096 -13.670 1.00 87.75 79 GLU A CA 1
ATOM 582 C C . GLU A 1 79 ? 14.924 -5.274 -13.270 1.00 87.75 79 GLU A C 1
ATOM 584 O O . GLU A 1 79 ? 16.040 -5.700 -13.561 1.00 87.75 79 GLU A O 1
ATOM 589 N N . ASP A 1 80 ? 14.750 -4.124 -12.605 1.00 88.75 80 ASP A N 1
ATOM 590 C CA . ASP A 1 80 ? 15.834 -3.215 -12.192 1.00 88.75 80 ASP A CA 1
ATOM 591 C C . ASP A 1 80 ? 15.726 -2.818 -10.701 1.00 88.75 80 ASP A C 1
ATOM 593 O O . ASP A 1 80 ? 15.481 -1.652 -10.369 1.00 88.75 80 ASP A O 1
ATOM 597 N N . PRO A 1 81 ? 15.849 -3.779 -9.763 1.00 88.56 81 PRO A N 1
ATOM 598 C CA . PRO A 1 81 ? 15.846 -3.483 -8.336 1.00 88.56 81 PRO A CA 1
ATOM 599 C C . PRO A 1 81 ? 17.131 -2.768 -7.895 1.00 88.56 81 PRO A C 1
ATOM 601 O O . PRO A 1 81 ? 18.234 -3.084 -8.340 1.00 88.56 81 PRO A O 1
ATOM 604 N N . ASP A 1 82 ? 17.001 -1.857 -6.932 1.00 89.44 82 ASP A N 1
ATOM 605 C CA . ASP A 1 82 ? 18.134 -1.314 -6.186 1.00 89.44 82 ASP A CA 1
ATOM 606 C C . ASP A 1 82 ? 18.647 -2.341 -5.169 1.00 89.44 82 ASP A C 1
ATOM 608 O O . ASP A 1 82 ? 17.959 -2.680 -4.205 1.00 89.44 82 ASP A O 1
ATOM 612 N N . MET A 1 83 ? 19.855 -2.853 -5.400 1.00 83.19 83 MET A N 1
ATOM 613 C CA . MET A 1 83 ? 20.497 -3.871 -4.559 1.00 83.19 83 MET A CA 1
ATOM 614 C C . MET A 1 83 ? 21.549 -3.277 -3.606 1.00 83.19 83 MET A C 1
ATOM 616 O O . MET A 1 83 ? 22.338 -4.039 -3.040 1.00 83.19 83 MET A O 1
ATOM 620 N N . SER A 1 84 ? 21.614 -1.943 -3.493 1.00 77.50 84 SER A N 1
ATOM 621 C CA . SER A 1 84 ? 22.586 -1.239 -2.643 1.00 77.50 84 SER A CA 1
ATOM 622 C C . SER A 1 84 ? 22.289 -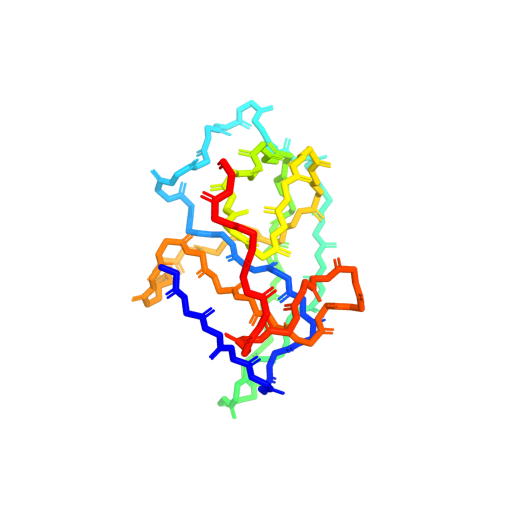1.293 -1.143 1.00 77.50 84 SER A C 1
ATOM 624 O O . SER A 1 84 ? 21.133 -1.558 -0.734 1.00 77.50 84 SER A O 1
#

Sequence (84 aa):
MLRDTGCEGIVVCEGLVEEIQLTGDSCLLISIDKTAVLPEKSVINLKSPYLCGQMKELCISDAICDVIFGNVEVARSPEDPDMS

Radius of gyration: 12.69 Å; chains: 1; bounding box: 39×22×29 Å

Organism: NCBI:txid259542

pLDDT: mean 91.05, std 4.4, range [77.5, 97.44]

Foldseek 3Di:
DAEDQVDQFKEFEQVVADPVQFDPAWDWDQDPVRDTDTFTWGFDQDDFQFDGGTDTGGYDYPDPDGMYGYNDVSTHDPVRGRPD